Protein AF-A0A062I4R5-F1 (afdb_monomer_lite)

Structure (mmCIF, N/CA/C/O backbone):
data_AF-A0A062I4R5-F1
#
_entry.id   AF-A0A062I4R5-F1
#
loop_
_atom_site.group_PDB
_atom_site.id
_atom_site.type_symbol
_atom_site.label_atom_id
_atom_site.label_alt_id
_atom_site.label_comp_id
_atom_site.label_asym_id
_atom_site.label_entity_id
_atom_site.label_seq_id
_atom_site.pdbx_PDB_ins_code
_atom_site.Cartn_x
_atom_site.Cartn_y
_atom_site.Cartn_z
_atom_site.occupancy
_atom_site.B_iso_or_equiv
_atom_site.auth_seq_id
_atom_site.auth_comp_id
_atom_site.auth_asym_id
_atom_site.auth_atom_id
_atom_site.pdbx_PDB_model_num
ATOM 1 N N . MET A 1 1 ? 13.995 0.105 14.673 1.00 57.28 1 MET A N 1
ATOM 2 C CA . MET A 1 1 ? 13.337 1.389 14.348 1.00 57.28 1 MET A CA 1
ATOM 3 C C . MET A 1 1 ? 14.126 2.017 13.214 1.00 57.28 1 MET A C 1
ATOM 5 O O . MET A 1 1 ? 15.344 2.075 13.327 1.00 57.28 1 MET A O 1
ATOM 9 N N . ARG A 1 2 ? 13.494 2.359 12.087 1.00 64.50 2 ARG A N 1
ATOM 10 C CA . ARG A 1 2 ? 14.218 2.925 10.936 1.00 64.50 2 ARG A CA 1
ATOM 11 C C . ARG A 1 2 ? 14.492 4.407 11.200 1.00 64.50 2 ARG A C 1
ATOM 13 O O . ARG A 1 2 ? 13.559 5.130 11.530 1.00 64.50 2 ARG A O 1
ATOM 20 N N . SER A 1 3 ? 15.744 4.839 11.045 1.00 77.31 3 SER A N 1
ATOM 21 C CA . SER A 1 3 ? 16.198 6.217 11.309 1.00 77.31 3 SER A CA 1
ATOM 22 C C . SER A 1 3 ? 15.406 7.282 10.542 1.00 77.31 3 SER A C 1
ATOM 24 O O . SER A 1 3 ? 15.230 8.384 11.045 1.00 77.31 3 SER A O 1
ATOM 26 N N . GLN A 1 4 ? 14.866 6.921 9.375 1.00 81.75 4 GLN A N 1
ATOM 27 C CA . GLN A 1 4 ? 14.074 7.797 8.509 1.00 81.75 4 GLN A CA 1
ATOM 28 C C . GLN A 1 4 ? 12.823 8.373 9.196 1.00 81.75 4 GLN A C 1
ATOM 30 O O . GLN A 1 4 ? 12.563 9.562 9.081 1.00 81.75 4 GLN A O 1
ATOM 35 N N . TYR A 1 5 ? 12.087 7.571 9.974 1.00 82.25 5 TYR A N 1
ATOM 36 C CA . TYR A 1 5 ? 10.868 8.030 10.668 1.00 82.25 5 TYR A CA 1
ATOM 37 C C . TYR A 1 5 ? 11.162 8.768 11.984 1.00 82.25 5 TYR A C 1
ATOM 39 O O . TYR A 1 5 ? 10.260 9.316 12.612 1.00 82.25 5 TYR A O 1
ATOM 47 N N . CYS A 1 6 ? 12.425 8.774 12.417 1.00 83.00 6 CYS A N 1
ATOM 48 C CA . CYS A 1 6 ? 12.885 9.514 13.591 1.00 83.00 6 CYS A CA 1
ATOM 49 C C . CYS A 1 6 ? 13.604 10.819 13.218 1.00 83.00 6 CYS A C 1
ATOM 51 O O . CYS A 1 6 ? 14.080 11.508 14.122 1.00 83.00 6 CYS A O 1
ATOM 53 N N . SER A 1 7 ? 13.732 11.133 11.923 1.00 89.31 7 SER A N 1
ATOM 54 C CA . SER A 1 7 ? 14.452 12.314 11.456 1.00 89.31 7 SER A CA 1
ATOM 55 C C . SER A 1 7 ? 13.708 13.601 11.819 1.00 89.31 7 SER A C 1
ATOM 57 O O . SER A 1 7 ? 12.480 13.624 11.938 1.00 89.31 7 SER A O 1
ATOM 59 N N . HIS A 1 8 ? 14.462 14.689 11.989 1.00 89.81 8 HIS A N 1
ATOM 60 C CA . HIS A 1 8 ? 13.874 16.011 12.203 1.00 89.81 8 HIS A CA 1
ATOM 61 C C . HIS A 1 8 ? 13.023 16.448 11.010 1.00 89.81 8 HIS A C 1
ATOM 63 O O . HIS A 1 8 ? 11.930 16.960 11.206 1.00 89.81 8 HIS A O 1
ATOM 69 N N . GLU A 1 9 ? 13.474 16.164 9.788 1.00 92.00 9 GLU A N 1
ATOM 70 C CA . GLU A 1 9 ? 12.727 16.473 8.566 1.00 92.00 9 GLU A CA 1
ATOM 71 C C . GLU A 1 9 ? 11.333 15.832 8.567 1.00 92.00 9 GLU A C 1
ATOM 73 O O . GLU A 1 9 ? 10.344 16.509 8.300 1.00 92.00 9 GLU A O 1
ATOM 78 N N . TYR A 1 10 ? 11.231 14.551 8.938 1.00 91.19 10 TYR A N 1
ATOM 79 C CA . TYR A 1 10 ? 9.945 13.858 8.994 1.00 91.19 10 TYR A CA 1
ATOM 80 C C . TYR A 1 10 ? 9.029 14.426 10.086 1.00 91.19 10 TYR A C 1
ATOM 82 O O . TYR A 1 10 ? 7.840 14.627 9.847 1.00 91.19 10 TYR A O 1
ATOM 90 N N . ARG A 1 11 ? 9.574 14.739 11.271 1.00 90.00 11 ARG A N 1
ATOM 91 C CA . ARG A 1 11 ? 8.799 15.354 12.365 1.00 90.00 11 ARG A CA 1
ATOM 92 C C . ARG A 1 11 ? 8.268 16.735 11.994 1.00 90.00 11 ARG A C 1
ATOM 94 O O . ARG A 1 11 ? 7.098 16.998 12.241 1.00 90.00 11 ARG A O 1
ATOM 101 N N . ASN A 1 12 ? 9.081 17.558 11.334 1.00 93.50 12 ASN A N 1
ATOM 102 C CA . ASN A 1 12 ? 8.667 18.885 10.884 1.00 93.50 12 ASN A CA 1
ATOM 103 C C . ASN A 1 12 ? 7.483 18.805 9.907 1.00 93.50 12 ASN A C 1
ATOM 105 O O . ASN A 1 12 ? 6.561 19.610 9.992 1.00 93.50 12 ASN A O 1
ATOM 109 N N . ILE A 1 13 ? 7.474 17.812 9.008 1.00 94.25 13 ILE A N 1
ATOM 110 C CA . ILE A 1 13 ? 6.343 17.578 8.096 1.00 94.25 13 ILE A CA 1
ATOM 111 C C . ILE A 1 13 ? 5.086 17.199 8.887 1.00 94.25 13 ILE A C 1
ATOM 113 O O . ILE A 1 13 ? 4.015 17.736 8.621 1.00 94.25 13 ILE A O 1
ATOM 117 N N . LEU A 1 14 ? 5.195 16.297 9.866 1.00 94.44 14 LEU A N 1
ATOM 118 C CA . LEU A 1 14 ? 4.045 15.915 10.690 1.00 94.44 14 LEU A CA 1
ATOM 119 C C . LEU A 1 14 ? 3.466 17.119 11.444 1.00 94.44 14 LEU A C 1
ATOM 121 O O . LEU A 1 14 ? 2.257 17.329 11.405 1.00 94.44 14 LEU A O 1
ATOM 125 N N . GLU A 1 15 ? 4.323 17.937 12.057 1.00 93.19 15 GLU A N 1
ATOM 126 C CA . GLU A 1 15 ? 3.919 19.161 12.756 1.00 93.19 15 GLU A CA 1
ATOM 127 C C . GLU A 1 15 ? 3.247 20.165 11.811 1.00 93.19 15 GLU A C 1
ATOM 129 O O . GLU A 1 15 ? 2.189 20.698 12.144 1.00 93.19 15 GLU A O 1
ATOM 134 N N . GLN A 1 16 ? 3.796 20.364 10.606 1.00 96.12 16 GLN A N 1
ATOM 135 C CA . GLN A 1 16 ? 3.235 21.270 9.598 1.00 96.12 16 GLN A CA 1
ATOM 136 C C . GLN A 1 16 ? 1.790 20.914 9.219 1.00 96.12 16 GLN A C 1
ATOM 138 O O . GLN A 1 16 ? 0.981 21.811 8.986 1.00 96.12 16 GLN A O 1
ATOM 143 N N . TYR A 1 17 ? 1.461 19.622 9.149 1.00 95.56 17 TYR A N 1
ATOM 144 C CA . TYR A 1 17 ? 0.120 19.147 8.794 1.00 95.56 17 TYR A CA 1
ATOM 145 C C . TYR A 1 17 ? -0.744 18.776 10.011 1.00 95.56 17 TYR A C 1
ATOM 147 O O . TYR A 1 17 ? -1.862 18.294 9.840 1.00 95.56 17 TYR A O 1
ATOM 155 N N . GLY A 1 18 ? -0.255 18.996 11.238 1.00 93.88 18 GLY A N 1
ATOM 156 C CA . GLY A 1 18 ? -0.974 18.651 12.468 1.00 93.88 18 GLY A CA 1
ATOM 157 C C . GLY A 1 18 ? -1.144 17.144 12.694 1.00 93.88 18 GLY A C 1
ATOM 158 O O . GLY A 1 18 ? -2.048 16.725 13.418 1.00 93.88 18 GLY A O 1
ATOM 159 N N . PHE A 1 19 ? -0.303 16.312 12.077 1.00 93.56 19 PHE A N 1
ATOM 160 C CA . PHE A 1 19 ? -0.343 14.864 12.243 1.00 93.56 19 PHE A CA 1
ATOM 161 C C . PHE A 1 19 ? 0.402 14.419 13.500 1.00 93.56 19 PHE A C 1
ATOM 163 O O . PHE A 1 19 ? 1.518 14.852 13.785 1.00 93.56 19 PHE A O 1
ATOM 170 N N . GLN A 1 20 ? -0.183 13.466 14.223 1.00 88.94 20 GLN A N 1
ATOM 171 C CA . GLN A 1 20 ? 0.480 12.824 15.349 1.00 88.94 20 GLN A CA 1
ATOM 172 C C . GLN A 1 20 ? 1.321 11.639 14.864 1.00 88.94 20 GLN A C 1
ATOM 174 O O . GLN A 1 20 ? 0.797 10.639 14.373 1.00 88.94 20 GLN A O 1
ATOM 179 N N . GLY A 1 21 ? 2.639 11.723 15.043 1.00 83.88 21 GLY A N 1
ATOM 180 C CA . GLY A 1 21 ? 3.529 10.588 14.819 1.00 83.88 21 GLY A CA 1
ATOM 181 C C . GLY A 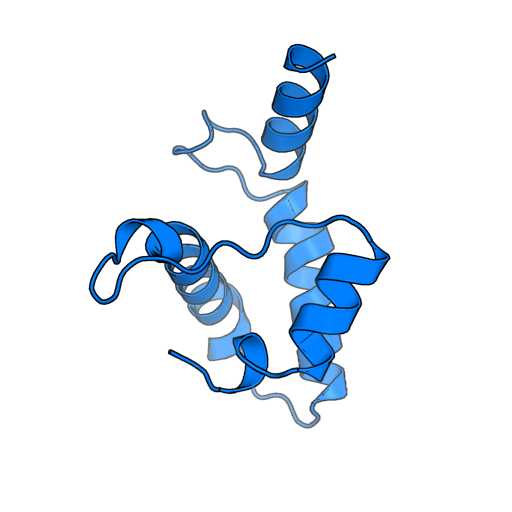1 21 ? 3.333 9.523 15.895 1.00 83.88 21 GLY A C 1
ATOM 182 O O . GLY A 1 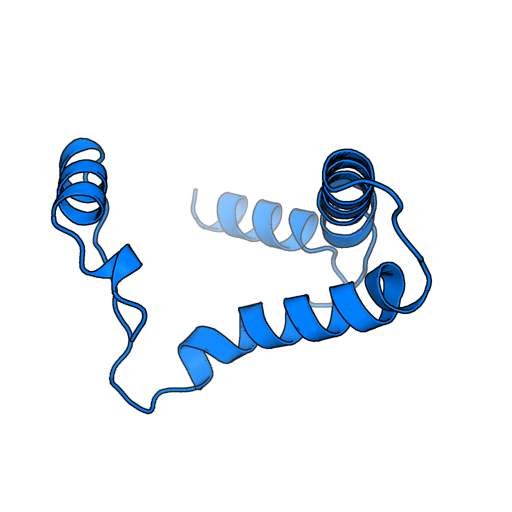21 ? 3.761 9.714 17.032 1.00 83.88 21 GLY A O 1
ATOM 183 N N . SER A 1 22 ? 2.719 8.395 15.543 1.00 82.94 22 SER A N 1
ATOM 184 C CA . SER A 1 22 ? 2.680 7.213 16.405 1.00 82.94 22 SER A CA 1
ATOM 185 C C . SER A 1 22 ? 3.808 6.265 16.019 1.00 82.94 22 SER A C 1
ATOM 187 O O . SER A 1 22 ? 3.889 5.811 14.878 1.00 82.94 22 SER A O 1
ATOM 189 N N . MET A 1 23 ? 4.694 5.980 16.969 1.00 77.19 23 MET A N 1
ATOM 190 C CA . MET A 1 23 ? 5.712 4.951 16.814 1.00 77.19 23 MET A CA 1
ATOM 191 C C . MET A 1 23 ? 5.421 3.836 17.813 1.00 77.19 23 MET A C 1
ATOM 193 O O . MET A 1 23 ? 5.501 4.054 19.024 1.00 77.19 23 MET A O 1
ATOM 197 N N . SER A 1 24 ? 5.106 2.649 17.300 1.00 71.38 24 SER A N 1
ATOM 198 C CA . SER A 1 24 ? 4.849 1.446 18.093 1.00 71.38 24 SER A CA 1
ATOM 199 C C . SER A 1 24 ? 5.966 1.169 19.094 1.00 71.38 24 SER A C 1
ATOM 201 O O . SER A 1 24 ? 7.149 1.442 18.841 1.00 71.38 24 SER A O 1
ATOM 203 N N . LYS A 1 25 ? 5.606 0.576 20.237 1.00 75.06 25 LYS A N 1
ATOM 204 C CA . LYS A 1 25 ? 6.601 0.118 21.211 1.00 75.06 25 LYS A CA 1
ATOM 205 C C . LYS A 1 25 ? 7.531 -0.901 20.557 1.00 75.06 25 LYS A C 1
ATOM 207 O O . LYS A 1 25 ? 7.138 -1.707 19.715 1.00 75.06 25 LYS A O 1
ATOM 212 N N . ARG A 1 26 ? 8.798 -0.894 20.973 1.00 70.25 26 ARG A N 1
ATOM 213 C CA . ARG A 1 26 ? 9.765 -1.896 20.518 1.00 70.25 26 ARG A CA 1
ATOM 214 C C . ARG A 1 26 ? 9.256 -3.291 20.898 1.00 70.25 26 ARG A C 1
ATOM 216 O O . ARG A 1 26 ? 9.100 -3.571 22.080 1.00 70.25 26 ARG A O 1
ATOM 223 N N . GLY A 1 27 ? 9.065 -4.150 19.899 1.00 69.44 27 GLY A N 1
ATOM 224 C CA . GLY A 1 27 ? 8.604 -5.527 20.089 1.00 69.44 27 GLY A CA 1
ATOM 225 C C . GLY A 1 27 ? 7.099 -5.736 19.914 1.00 69.44 27 GLY A C 1
ATOM 226 O O . GLY A 1 27 ? 6.662 -6.875 20.027 1.00 69.44 27 GLY A O 1
ATOM 227 N N . ASP A 1 28 ? 6.325 -4.692 19.602 1.00 78.62 28 ASP A N 1
ATOM 228 C CA . ASP A 1 28 ? 4.922 -4.856 19.217 1.00 78.62 28 ASP A CA 1
ATOM 229 C C . ASP A 1 28 ? 4.814 -5.156 17.715 1.00 78.62 28 ASP A C 1
ATOM 231 O O . ASP A 1 28 ? 5.028 -4.283 16.871 1.00 78.62 28 ASP A O 1
ATOM 235 N N . CYS A 1 29 ? 4.567 -6.421 17.371 1.00 79.38 29 CYS A N 1
ATOM 236 C CA . CYS A 1 29 ? 4.413 -6.848 15.982 1.00 79.38 29 CYS A CA 1
ATOM 237 C C . CYS A 1 29 ? 2.995 -6.628 15.446 1.00 79.38 29 CYS A C 1
ATOM 239 O O . CYS A 1 29 ? 2.822 -6.604 14.228 1.00 79.38 29 CYS A O 1
ATOM 241 N N . TYR A 1 30 ? 1.993 -6.445 16.313 1.00 81.56 30 TYR A N 1
ATOM 242 C CA . TYR A 1 30 ? 0.598 -6.354 15.883 1.00 81.56 30 TYR A CA 1
ATOM 243 C C . TYR A 1 30 ? 0.332 -5.083 15.085 1.00 81.56 30 TYR A C 1
ATOM 245 O O . TYR A 1 30 ? -0.384 -5.138 14.089 1.00 81.56 30 TYR A O 1
ATOM 253 N N . ASP A 1 31 ? 0.987 -3.979 15.445 1.00 84.75 31 ASP A N 1
ATOM 254 C CA . ASP A 1 31 ? 0.875 -2.717 14.711 1.00 84.75 31 ASP A CA 1
ATOM 255 C C . ASP A 1 31 ? 1.397 -2.827 13.268 1.00 84.75 31 ASP A C 1
ATOM 257 O O . ASP A 1 31 ? 0.862 -2.202 12.353 1.00 84.75 31 ASP A O 1
ATOM 261 N N . ASN A 1 32 ? 2.436 -3.640 13.039 1.00 85.38 32 ASN A N 1
ATOM 262 C CA . ASN A 1 32 ? 3.049 -3.803 11.717 1.00 85.38 32 ASN A CA 1
ATOM 263 C C . ASN A 1 32 ? 2.489 -5.003 10.932 1.00 85.38 32 ASN A C 1
ATOM 265 O O . ASN A 1 32 ? 2.650 -5.070 9.712 1.00 85.38 32 ASN A O 1
ATOM 269 N N . ALA A 1 33 ? 1.812 -5.941 11.598 1.00 88.88 33 ALA A N 1
ATOM 270 C CA . ALA A 1 33 ? 1.299 -7.163 10.984 1.00 88.88 33 ALA A CA 1
ATOM 271 C C . ALA A 1 33 ? 0.382 -6.918 9.763 1.00 88.88 33 ALA A C 1
ATOM 273 O O . ALA A 1 33 ? 0.548 -7.625 8.763 1.00 88.88 33 ALA A O 1
ATOM 274 N N . PRO A 1 34 ? -0.536 -5.924 9.752 1.00 89.00 34 PRO A N 1
ATOM 275 C CA . PRO A 1 34 ? -1.392 -5.675 8.592 1.00 89.00 34 PRO A CA 1
ATOM 276 C C . PRO A 1 34 ? -0.596 -5.299 7.340 1.00 89.00 34 PRO A C 1
ATOM 278 O O . PRO A 1 34 ? -0.824 -5.849 6.260 1.00 89.00 34 PRO A O 1
ATOM 281 N N . ILE A 1 35 ? 0.376 -4.391 7.482 1.00 91.88 35 ILE A N 1
ATOM 282 C CA . ILE A 1 35 ? 1.177 -3.946 6.343 1.00 91.88 35 ILE A CA 1
ATOM 283 C C . ILE A 1 35 ? 2.182 -5.025 5.912 1.00 91.88 35 ILE A C 1
ATOM 285 O O . ILE A 1 35 ? 2.415 -5.202 4.718 1.00 91.88 35 ILE A O 1
ATOM 289 N N . GLU A 1 36 ? 2.733 -5.811 6.842 1.00 93.25 36 GLU A N 1
ATOM 290 C CA . GLU A 1 36 ? 3.565 -6.976 6.505 1.00 93.25 36 GLU A CA 1
ATOM 291 C C . GLU A 1 36 ? 2.789 -8.032 5.713 1.00 93.25 36 GLU A C 1
ATOM 293 O O . GLU A 1 36 ? 3.302 -8.545 4.715 1.00 93.25 36 GLU A O 1
ATOM 298 N N . SER A 1 37 ? 1.542 -8.309 6.102 1.00 92.81 37 SER A N 1
ATOM 299 C CA . SER A 1 37 ? 0.660 -9.220 5.371 1.00 92.81 37 SER A CA 1
ATOM 300 C C . SER A 1 37 ? 0.431 -8.744 3.934 1.00 92.81 37 SER A C 1
ATOM 302 O O . SER A 1 37 ? 0.598 -9.521 2.990 1.00 92.81 37 SER A O 1
ATOM 304 N N . PHE A 1 38 ? 0.153 -7.449 3.752 1.00 94.81 38 PHE A N 1
ATOM 305 C CA . PHE A 1 38 ? 0.041 -6.843 2.426 1.00 94.81 38 PHE A CA 1
ATOM 306 C C . PHE A 1 38 ? 1.312 -7.042 1.585 1.00 94.81 38 PHE A C 1
ATOM 308 O O . PHE A 1 38 ? 1.225 -7.465 0.430 1.00 94.81 38 PHE A O 1
ATOM 315 N N . TRP A 1 39 ? 2.498 -6.793 2.150 1.00 95.56 39 TRP A N 1
ATOM 316 C CA . TRP A 1 39 ? 3.755 -6.978 1.418 1.00 95.56 39 TRP A CA 1
ATOM 317 C C . TRP A 1 39 ? 3.999 -8.432 1.019 1.00 95.56 39 TRP A C 1
ATOM 319 O O . TRP A 1 39 ? 4.538 -8.675 -0.061 1.00 95.56 39 TRP A O 1
ATOM 329 N N . GLY A 1 40 ? 3.611 -9.391 1.863 1.00 96.19 40 GLY A N 1
ATOM 330 C CA . GLY A 1 40 ? 3.656 -10.814 1.525 1.00 96.19 40 GLY A CA 1
ATOM 331 C C . GLY A 1 40 ? 2.787 -11.134 0.308 1.00 96.19 40 GLY A C 1
ATOM 332 O O . GLY A 1 40 ? 3.258 -11.762 -0.636 1.00 96.19 40 GLY A O 1
ATOM 333 N N . ILE A 1 41 ? 1.552 -10.627 0.292 1.00 95.75 41 ILE A N 1
ATOM 334 C CA . ILE A 1 41 ? 0.611 -10.789 -0.825 1.00 95.75 41 ILE A CA 1
ATOM 335 C C . ILE A 1 41 ? 1.170 -10.167 -2.111 1.00 95.75 41 ILE A C 1
ATOM 337 O O . ILE A 1 41 ? 1.263 -10.851 -3.124 1.00 95.75 41 ILE A O 1
ATOM 341 N N . LEU A 1 42 ? 1.590 -8.897 -2.073 1.00 97.06 42 LEU A N 1
ATOM 342 C CA . LEU A 1 42 ? 2.126 -8.191 -3.244 1.00 97.06 42 LEU A CA 1
ATOM 343 C C . LEU A 1 42 ? 3.320 -8.932 -3.856 1.00 97.06 42 LEU A C 1
ATOM 345 O O . LEU A 1 42 ? 3.431 -9.056 -5.075 1.00 97.06 42 LEU A O 1
ATOM 349 N N . LYS A 1 43 ? 4.238 -9.412 -3.014 1.00 95.62 43 LYS A N 1
ATOM 350 C CA . LYS A 1 43 ? 5.423 -10.115 -3.500 1.00 95.62 43 LYS A CA 1
ATOM 351 C C . LYS A 1 43 ? 5.065 -11.450 -4.132 1.00 95.62 43 LYS A C 1
ATOM 353 O O . LYS A 1 43 ? 5.552 -11.738 -5.220 1.00 95.62 43 LYS A O 1
ATOM 358 N N . ASN A 1 44 ? 4.197 -12.216 -3.475 1.00 97.00 44 ASN A N 1
ATOM 359 C CA . ASN A 1 44 ? 3.770 -13.523 -3.957 1.00 97.00 44 ASN A CA 1
ATOM 360 C C . ASN A 1 44 ? 2.945 -13.443 -5.239 1.00 97.00 44 ASN A C 1
ATOM 362 O O . ASN A 1 44 ? 3.083 -14.324 -6.067 1.00 97.00 44 ASN A O 1
ATOM 366 N N . GLU A 1 45 ? 2.107 -12.422 -5.410 1.00 95.56 45 GLU A N 1
ATOM 367 C CA . GLU A 1 45 ? 1.179 -12.345 -6.549 1.00 95.56 45 GLU A CA 1
ATOM 368 C C . GLU A 1 45 ? 1.710 -11.536 -7.729 1.00 95.56 45 GLU A C 1
ATOM 370 O O . GLU A 1 45 ? 1.225 -11.699 -8.846 1.00 95.56 45 GLU A O 1
ATOM 375 N N . LEU A 1 46 ? 2.703 -10.675 -7.502 1.00 95.44 46 LEU A N 1
ATOM 376 C CA . LEU A 1 46 ? 3.279 -9.831 -8.543 1.00 95.44 46 LEU A CA 1
ATOM 377 C C . LEU A 1 46 ? 4.797 -9.981 -8.596 1.00 95.44 46 LEU A C 1
ATOM 379 O O . LEU A 1 46 ? 5.339 -10.494 -9.566 1.00 95.44 46 LEU A O 1
ATOM 383 N N . VAL A 1 47 ? 5.508 -9.527 -7.563 1.00 94.00 47 VAL A N 1
ATOM 384 C CA . VAL A 1 47 ? 6.956 -9.266 -7.677 1.00 94.00 47 VAL A CA 1
ATOM 385 C C . VAL A 1 47 ? 7.765 -10.529 -7.987 1.00 94.00 47 VAL A C 1
ATOM 387 O O . VAL A 1 47 ? 8.714 -10.458 -8.756 1.00 94.00 47 VAL A O 1
ATOM 390 N N . HIS A 1 48 ? 7.395 -11.687 -7.439 1.00 94.94 48 HIS A N 1
ATOM 391 C CA . HIS A 1 48 ? 8.107 -12.946 -7.684 1.00 94.94 48 HIS A CA 1
ATOM 392 C C . HIS A 1 48 ? 7.881 -13.535 -9.085 1.00 94.94 48 HIS A C 1
ATOM 394 O O . HIS A 1 48 ? 8.608 -14.444 -9.480 1.00 94.94 48 HIS A O 1
ATOM 400 N N . HIS A 1 49 ? 6.913 -13.017 -9.843 1.00 93.69 49 HIS A N 1
ATOM 401 C CA . HIS A 1 49 ? 6.575 -13.502 -11.182 1.00 93.69 49 HIS A CA 1
ATOM 402 C C . HIS A 1 49 ? 7.164 -12.654 -12.315 1.00 93.69 49 HIS A C 1
ATOM 404 O O . HIS A 1 49 ? 7.032 -13.030 -13.478 1.00 93.69 49 HIS A O 1
ATOM 410 N N . TYR A 1 50 ? 7.827 -11.539 -11.995 1.00 93.06 50 TYR A N 1
ATOM 411 C CA . TYR A 1 50 ? 8.344 -10.594 -12.981 1.00 93.06 50 TYR A CA 1
ATOM 412 C C . TYR A 1 50 ? 9.825 -10.283 -12.750 1.00 93.06 50 TYR A C 1
ATOM 414 O O . TYR A 1 50 ? 10.261 -10.026 -11.630 1.00 93.06 50 TYR A O 1
ATOM 422 N N . ASN A 1 51 ? 10.591 -10.249 -13.843 1.00 94.69 51 ASN A N 1
ATOM 423 C CA . ASN A 1 51 ? 11.980 -9.792 -13.861 1.00 94.69 51 ASN A CA 1
ATOM 424 C C . ASN A 1 51 ? 12.049 -8.392 -14.483 1.00 94.69 51 ASN A C 1
ATOM 426 O O . ASN A 1 51 ? 12.266 -8.251 -15.689 1.00 94.69 51 ASN A O 1
ATOM 430 N N . TYR A 1 52 ? 11.848 -7.368 -13.655 1.00 96.06 52 TYR A N 1
ATOM 431 C CA . TYR A 1 52 ? 11.860 -5.969 -14.086 1.00 96.06 52 TYR A CA 1
ATOM 432 C C . TYR A 1 52 ? 13.241 -5.531 -14.575 1.00 96.06 52 TYR A C 1
ATOM 434 O O . TYR A 1 52 ? 14.249 -5.767 -13.907 1.00 96.06 52 TYR A O 1
ATOM 442 N N . GLN A 1 53 ? 13.276 -4.843 -15.714 1.00 96.00 53 GLN A N 1
ATOM 443 C CA . GLN A 1 53 ? 14.513 -4.311 -16.292 1.00 96.00 53 GLN A CA 1
ATOM 444 C C . GLN A 1 53 ? 14.840 -2.921 -15.746 1.00 96.00 53 GLN A C 1
ATOM 446 O O . GLN A 1 53 ? 16.003 -2.526 -15.675 1.00 96.00 53 GLN A O 1
ATOM 451 N N . THR A 1 54 ? 13.812 -2.171 -15.338 1.00 97.50 54 THR A N 1
ATOM 452 C CA . THR A 1 54 ? 13.962 -0.828 -14.771 1.00 97.50 54 THR A CA 1
ATOM 453 C C . THR A 1 54 ? 13.142 -0.662 -13.499 1.00 97.50 54 THR A C 1
ATOM 455 O O . THR A 1 54 ? 12.159 -1.363 -13.251 1.00 97.50 54 THR A O 1
ATOM 458 N N . ARG A 1 55 ? 13.531 0.310 -12.669 1.00 96.69 55 ARG A N 1
ATOM 459 C CA . ARG A 1 55 ? 12.776 0.642 -11.457 1.00 96.69 55 ARG A CA 1
ATOM 460 C C . ARG A 1 55 ? 11.418 1.260 -11.799 1.00 96.69 55 ARG A C 1
ATOM 462 O O . ARG A 1 55 ? 10.467 1.117 -11.039 1.00 96.69 55 ARG A O 1
ATOM 469 N N . GLU A 1 56 ? 11.339 1.962 -12.916 1.00 97.69 56 GLU A N 1
ATOM 470 C CA . GLU A 1 56 ? 10.167 2.676 -13.411 1.00 97.69 56 GLU A CA 1
ATOM 471 C C . GLU A 1 56 ? 9.085 1.691 -13.847 1.00 97.69 56 GLU A C 1
ATOM 473 O O . GLU A 1 56 ? 7.928 1.861 -13.472 1.00 97.69 56 GLU A O 1
ATOM 478 N N . GLU A 1 57 ? 9.483 0.614 -14.523 1.00 97.25 57 GLU A N 1
ATOM 479 C CA . GLU A 1 57 ? 8.620 -0.526 -14.838 1.00 97.25 57 GLU A CA 1
ATOM 480 C C . GLU A 1 57 ? 8.054 -1.161 -13.558 1.00 97.25 57 GLU A C 1
ATOM 482 O O . GLU A 1 57 ? 6.838 -1.255 -13.396 1.00 97.25 57 GLU A O 1
ATOM 487 N N . ALA A 1 58 ? 8.920 -1.479 -12.587 1.00 96.81 58 ALA A N 1
ATOM 488 C CA . ALA A 1 58 ? 8.488 -2.046 -11.309 1.00 96.81 58 ALA A CA 1
ATOM 489 C C . ALA A 1 58 ? 7.517 -1.120 -10.554 1.00 96.81 58 ALA A C 1
ATOM 491 O O . ALA A 1 58 ? 6.522 -1.577 -9.994 1.00 96.81 58 ALA A O 1
ATOM 492 N N . LYS A 1 59 ? 7.781 0.194 -10.539 1.00 97.62 59 LYS A N 1
ATOM 493 C CA . LYS A 1 59 ? 6.880 1.186 -9.930 1.00 97.62 59 LYS A CA 1
ATOM 494 C C . LYS A 1 59 ? 5.519 1.189 -10.621 1.00 97.62 59 LYS A C 1
ATOM 496 O O . LYS A 1 59 ? 4.509 1.187 -9.924 1.00 97.62 59 LYS A O 1
ATOM 501 N N . ALA A 1 60 ? 5.491 1.209 -11.954 1.00 97.50 60 ALA A N 1
ATOM 502 C CA . ALA A 1 60 ? 4.251 1.253 -12.720 1.00 97.50 60 ALA A CA 1
ATOM 503 C C . ALA A 1 60 ? 3.373 0.028 -12.430 1.00 97.50 60 ALA A C 1
ATOM 505 O O . ALA A 1 60 ? 2.188 0.187 -12.133 1.00 97.50 60 ALA A O 1
ATOM 506 N N . ASP A 1 61 ? 3.959 -1.170 -12.418 1.00 97.38 61 ASP A N 1
ATOM 507 C CA . ASP A 1 61 ? 3.220 -2.401 -12.137 1.00 97.38 61 ASP A CA 1
ATOM 508 C C . ASP A 1 61 ? 2.772 -2.506 -10.678 1.00 97.38 61 ASP A C 1
ATOM 510 O O . ASP A 1 61 ? 1.632 -2.892 -10.418 1.00 97.38 61 ASP A O 1
ATOM 514 N N . ILE A 1 62 ? 3.605 -2.090 -9.718 1.00 97.56 62 ILE A N 1
ATOM 515 C CA . ILE A 1 62 ? 3.210 -2.044 -8.303 1.00 97.56 62 ILE A CA 1
ATOM 516 C C . ILE A 1 62 ? 2.043 -1.071 -8.099 1.00 97.56 62 ILE A C 1
ATOM 518 O O . ILE A 1 62 ? 1.068 -1.429 -7.439 1.00 97.56 62 ILE A O 1
ATOM 522 N N . ILE A 1 63 ? 2.101 0.133 -8.681 1.00 97.75 63 ILE A N 1
ATOM 523 C CA . ILE A 1 63 ? 1.008 1.115 -8.599 1.00 97.75 63 ILE A CA 1
ATOM 524 C C . ILE A 1 63 ? -0.257 0.534 -9.228 1.00 97.75 63 ILE A C 1
ATOM 526 O O . ILE A 1 63 ? -1.316 0.543 -8.606 1.00 97.75 63 ILE A O 1
ATOM 530 N N . LYS A 1 64 ? -0.147 -0.029 -10.434 1.00 97.56 64 LYS A N 1
ATOM 531 C CA . LYS A 1 64 ? -1.272 -0.646 -11.140 1.00 97.56 64 LYS A CA 1
ATOM 532 C C . LYS A 1 64 ? -1.904 -1.770 -10.324 1.00 97.56 64 LYS A C 1
ATOM 534 O O . LYS A 1 64 ? -3.128 -1.862 -10.260 1.00 97.56 64 LYS A O 1
ATOM 539 N N . TYR A 1 65 ? -1.086 -2.613 -9.702 1.00 97.88 65 TYR A N 1
ATOM 540 C CA . TYR A 1 65 ? -1.555 -3.692 -8.847 1.00 97.88 65 TYR A CA 1
ATOM 541 C C . TYR A 1 65 ? -2.293 -3.156 -7.619 1.00 97.88 65 TYR A C 1
ATOM 543 O O . TYR A 1 65 ? -3.390 -3.626 -7.325 1.00 97.88 65 TYR A O 1
ATOM 551 N N . ILE A 1 66 ? -1.729 -2.168 -6.920 1.00 97.50 66 ILE A N 1
ATOM 552 C CA . ILE A 1 66 ? -2.340 -1.589 -5.716 1.00 97.50 66 ILE A CA 1
ATOM 553 C C . ILE A 1 66 ? -3.671 -0.929 -6.061 1.00 97.50 66 ILE A C 1
ATOM 555 O O . ILE A 1 66 ? -4.703 -1.288 -5.493 1.00 97.50 66 ILE A O 1
ATOM 559 N N . GLU A 1 67 ? -3.647 -0.015 -7.028 1.00 96.38 67 GLU A N 1
ATOM 560 C CA . GLU A 1 67 ? -4.804 0.789 -7.392 1.00 96.38 67 GLU A CA 1
ATOM 561 C C . GLU A 1 67 ? -5.869 -0.074 -8.057 1.00 96.38 67 GLU A C 1
ATOM 563 O O . GLU A 1 67 ? -6.971 -0.199 -7.542 1.00 96.38 67 GLU A O 1
ATOM 568 N N . LEU A 1 68 ? -5.569 -0.738 -9.171 1.00 96.38 68 LEU A N 1
ATOM 569 C CA . LEU A 1 68 ? -6.620 -1.337 -9.998 1.00 96.38 68 LEU A CA 1
ATOM 570 C C . LEU A 1 68 ? -7.073 -2.717 -9.523 1.00 96.38 68 LEU A C 1
ATOM 572 O O . LEU A 1 68 ? -8.190 -3.131 -9.844 1.00 96.38 68 LEU A O 1
ATOM 576 N N . PHE A 1 69 ? -6.222 -3.448 -8.801 1.00 96.94 69 PHE A N 1
ATOM 577 C CA . PHE A 1 69 ? -6.515 -4.818 -8.386 1.00 96.94 69 PHE A CA 1
ATOM 578 C C . PHE A 1 69 ? -6.708 -4.947 -6.877 1.00 96.94 69 PHE A C 1
ATOM 580 O O . PHE A 1 69 ? -7.797 -5.321 -6.439 1.00 96.94 69 PHE A O 1
ATOM 587 N N . TYR A 1 70 ? -5.692 -4.633 -6.074 1.00 97.12 70 TYR A N 1
ATOM 588 C CA . TYR A 1 70 ? -5.722 -4.878 -4.635 1.00 97.12 70 TYR A CA 1
ATOM 589 C C . TYR A 1 70 ? -6.827 -4.067 -3.950 1.00 97.12 70 TYR A C 1
ATOM 591 O O . TYR A 1 70 ? -7.663 -4.640 -3.260 1.00 97.12 70 TYR A O 1
ATOM 599 N N . ASN A 1 71 ? -6.886 -2.759 -4.196 1.00 96.44 71 ASN A N 1
ATOM 600 C CA . ASN A 1 71 ? -7.859 -1.881 -3.552 1.00 96.44 71 ASN A CA 1
ATOM 601 C C . ASN A 1 71 ? -9.275 -2.019 -4.138 1.00 96.44 71 ASN A C 1
ATOM 603 O O . ASN A 1 71 ? -10.255 -2.028 -3.391 1.00 96.44 71 ASN A O 1
ATOM 607 N N . HIS A 1 72 ? -9.390 -2.175 -5.463 1.00 96.06 72 HIS A N 1
ATOM 608 C CA . HIS A 1 72 ? -10.682 -2.141 -6.164 1.00 96.06 72 HIS A CA 1
ATOM 609 C C . HIS A 1 72 ? -11.334 -3.504 -6.425 1.00 96.06 72 HIS A C 1
ATOM 611 O O . HIS A 1 72 ? -12.544 -3.546 -6.635 1.00 96.06 72 HIS A O 1
ATOM 617 N N . ARG A 1 73 ? -10.581 -4.612 -6.467 1.00 96.19 73 ARG A N 1
ATOM 618 C CA . ARG A 1 73 ? -11.104 -5.915 -6.937 1.00 96.19 73 ARG A CA 1
ATOM 619 C C . ARG A 1 73 ? -10.873 -7.076 -5.978 1.00 96.19 73 ARG A C 1
ATOM 621 O O . ARG A 1 73 ? -11.649 -8.027 -5.989 1.00 96.19 73 ARG A O 1
ATOM 628 N N . ARG A 1 74 ? -9.819 -7.041 -5.163 1.00 95.38 74 ARG A N 1
ATOM 629 C CA . ARG A 1 74 ? -9.479 -8.148 -4.263 1.00 95.38 74 ARG A CA 1
ATOM 630 C C . ARG A 1 74 ? -10.456 -8.223 -3.093 1.00 95.38 74 ARG A C 1
ATOM 632 O O . ARG A 1 74 ? -10.405 -7.410 -2.177 1.00 95.38 74 ARG A O 1
ATOM 639 N N . ILE A 1 75 ? -11.288 -9.257 -3.087 1.00 95.75 75 ILE A N 1
ATOM 640 C CA . ILE A 1 75 ? -12.191 -9.565 -1.977 1.00 95.75 75 ILE A CA 1
ATOM 641 C C . ILE A 1 75 ? -11.427 -10.281 -0.864 1.00 95.75 75 ILE A C 1
ATOM 643 O O . ILE A 1 75 ? -10.713 -11.253 -1.115 1.00 95.75 75 ILE A O 1
ATOM 647 N N . GLN A 1 76 ? -11.592 -9.824 0.378 1.00 93.94 76 GLN A N 1
ATOM 648 C CA . GLN A 1 76 ? -10.916 -10.410 1.533 1.00 93.94 76 GLN A CA 1
ATOM 649 C C . GLN A 1 76 ? -11.925 -10.887 2.579 1.00 93.94 76 GLN A C 1
ATOM 651 O O . GLN A 1 76 ? -12.770 -10.125 3.046 1.00 93.94 76 GLN A O 1
ATOM 656 N N . LYS A 1 77 ? -11.802 -12.150 3.010 1.00 92.81 77 LYS A N 1
ATOM 657 C CA . LYS A 1 77 ? -12.642 -12.712 4.085 1.00 92.81 77 LYS A CA 1
ATOM 658 C C . LYS A 1 77 ? -12.529 -11.893 5.377 1.00 92.81 77 LYS A C 1
ATOM 660 O O . LYS A 1 77 ? -13.541 -11.643 6.020 1.00 92.81 77 LYS A O 1
ATOM 665 N N . GLY A 1 78 ? -11.319 -11.440 5.716 1.00 89.31 78 GLY A N 1
ATOM 666 C CA . GLY A 1 78 ? -11.066 -10.597 6.892 1.00 89.31 78 GLY A CA 1
ATOM 667 C C . GLY A 1 78 ? -11.759 -9.231 6.849 1.00 89.31 78 GLY A C 1
ATOM 668 O O . GLY A 1 78 ? -11.988 -8.646 7.898 1.00 89.31 78 GLY A O 1
ATOM 669 N N . LEU A 1 79 ? -12.156 -8.759 5.663 1.00 91.81 79 LEU A N 1
ATOM 670 C CA . LEU A 1 79 ? -12.910 -7.517 5.469 1.00 91.81 79 LEU A CA 1
ATOM 671 C C . LEU A 1 79 ? -14.421 -7.767 5.300 1.00 91.81 79 LEU A C 1
ATOM 673 O O . LEU A 1 79 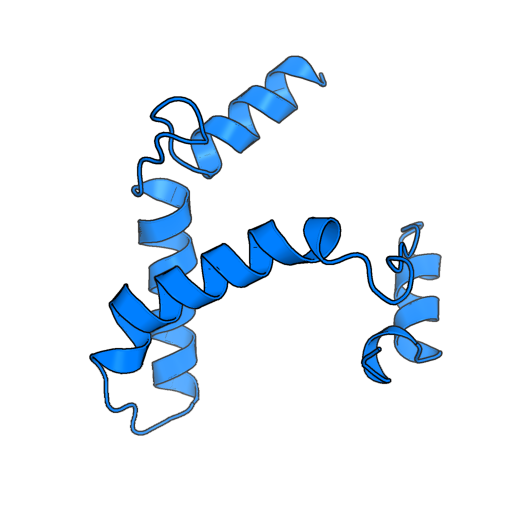? -15.138 -6.913 4.788 1.00 91.81 79 LEU A O 1
ATOM 677 N N . GLY A 1 80 ? -14.917 -8.952 5.673 1.00 94.19 80 GLY A N 1
ATOM 678 C CA . GLY A 1 80 ? -16.330 -9.304 5.511 1.00 94.19 80 GLY A CA 1
ATOM 679 C C . GLY A 1 80 ? -16.729 -9.544 4.055 1.00 94.19 80 GLY A C 1
ATOM 680 O O . GLY A 1 80 ? -17.822 -9.161 3.652 1.00 94.19 80 GLY A O 1
ATOM 681 N N . PHE A 1 81 ? -15.840 -10.163 3.268 1.00 95.44 81 PHE A N 1
ATOM 682 C CA . PHE A 1 81 ? -16.029 -10.397 1.829 1.00 95.44 81 PHE A CA 1
ATOM 683 C C . PHE A 1 81 ? -16.209 -9.104 1.018 1.00 95.44 81 PHE A C 1
ATOM 685 O O . PHE A 1 81 ? -16.939 -9.075 0.030 1.00 95.44 81 PHE A O 1
ATOM 692 N N . LYS A 1 82 ? -15.483 -8.054 1.407 1.00 96.00 82 LYS A N 1
ATOM 693 C CA . LYS A 1 82 ? -15.411 -6.770 0.701 1.00 96.00 82 LYS A CA 1
ATOM 694 C C . LYS A 1 82 ? -14.010 -6.512 0.161 1.00 96.00 82 LYS A C 1
ATOM 696 O O . LYS A 1 82 ? -13.041 -7.162 0.573 1.00 96.00 82 LYS A O 1
ATOM 701 N N . THR A 1 83 ? -13.910 -5.564 -0.764 1.00 96.88 83 THR A N 1
ATOM 702 C CA . THR A 1 83 ? -12.625 -4.994 -1.178 1.00 96.88 83 THR A CA 1
ATOM 703 C C . THR A 1 83 ? -12.128 -3.979 -0.144 1.00 96.88 83 THR A C 1
ATOM 705 O O . THR A 1 83 ? -12.937 -3.444 0.623 1.00 96.88 83 THR A O 1
ATOM 708 N N . PRO A 1 84 ? -10.817 -3.674 -0.106 1.00 96.19 84 PRO A N 1
ATOM 709 C CA . PRO A 1 84 ? -10.293 -2.614 0.751 1.00 96.19 84 PRO A CA 1
ATOM 710 C C . PRO A 1 84 ? -11.012 -1.275 0.564 1.00 96.19 84 PRO A C 1
ATOM 712 O O . PRO A 1 84 ? -11.357 -0.641 1.558 1.00 96.19 84 PRO A O 1
ATOM 715 N N . ASN A 1 85 ? -11.323 -0.885 -0.679 1.00 96.56 85 ASN A N 1
ATOM 716 C CA . ASN A 1 85 ? -12.036 0.368 -0.938 1.00 96.56 85 ASN A CA 1
ATOM 717 C C . ASN A 1 85 ? -13.474 0.343 -0.424 1.00 96.56 85 ASN A C 1
ATOM 719 O O . ASN A 1 85 ? -13.901 1.304 0.202 1.00 96.56 85 ASN A O 1
ATOM 723 N N . GLN A 1 86 ? -14.200 -0.763 -0.606 1.00 96.75 86 GLN A N 1
ATOM 724 C CA . GLN A 1 86 ? -15.550 -0.894 -0.051 1.00 96.75 86 GLN A CA 1
ATOM 725 C C . GLN A 1 86 ? -15.540 -0.790 1.478 1.00 96.75 86 GLN A C 1
ATOM 727 O O . GLN A 1 86 ? -16.382 -0.114 2.060 1.00 96.75 86 GLN A O 1
ATOM 732 N N . MET A 1 87 ? -14.566 -1.429 2.134 1.00 95.88 87 MET A N 1
ATOM 733 C CA . MET A 1 87 ? -14.424 -1.339 3.587 1.00 95.88 87 MET A CA 1
ATOM 734 C C . MET A 1 87 ? -14.102 0.098 4.028 1.00 95.88 87 MET A C 1
ATOM 736 O O . MET A 1 87 ? -14.718 0.598 4.965 1.00 95.88 87 MET A O 1
ATOM 740 N N . ALA A 1 88 ? -13.195 0.786 3.327 1.00 94.44 88 ALA A N 1
ATOM 741 C CA . ALA A 1 88 ? -12.865 2.182 3.606 1.00 94.44 88 ALA A CA 1
ATOM 742 C C . ALA A 1 88 ? -14.075 3.115 3.418 1.00 94.44 88 ALA A C 1
ATOM 744 O O . ALA A 1 88 ? -14.347 3.946 4.281 1.00 94.44 88 ALA A O 1
ATOM 745 N N . GLU A 1 89 ? -14.837 2.956 2.334 1.00 95.56 89 GLU A N 1
ATOM 746 C CA . GLU A 1 89 ? -16.066 3.720 2.100 1.00 95.56 89 GLU A CA 1
ATOM 747 C C . GLU A 1 89 ? -17.086 3.526 3.224 1.00 95.56 89 GLU A C 1
ATOM 749 O O . GLU A 1 89 ? -17.660 4.499 3.709 1.00 95.56 89 GLU A O 1
ATOM 754 N N . ASP A 1 90 ? -17.314 2.282 3.647 1.00 94.44 90 ASP A N 1
ATOM 755 C CA . ASP A 1 90 ? -18.248 1.978 4.729 1.00 94.44 90 ASP A CA 1
ATOM 756 C C . ASP A 1 90 ? -17.779 2.570 6.062 1.00 94.44 90 ASP A C 1
ATOM 758 O O . ASP A 1 90 ? -18.586 3.129 6.803 1.00 94.44 90 ASP A O 1
ATOM 762 N N . PHE A 1 91 ? -16.474 2.507 6.347 1.00 92.81 91 PHE A N 1
ATOM 763 C CA . PHE A 1 91 ? -15.882 3.124 7.531 1.00 92.81 91 PHE A CA 1
ATOM 764 C C . PHE A 1 91 ? -16.138 4.636 7.570 1.00 92.81 91 PHE A C 1
ATOM 766 O O . PHE A 1 91 ? -16.615 5.150 8.580 1.00 92.81 91 PHE A O 1
ATOM 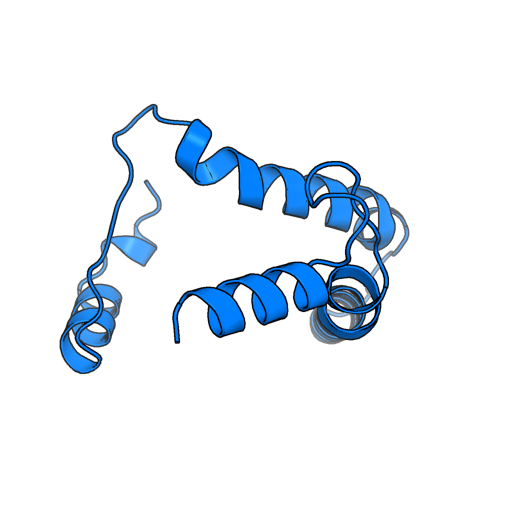773 N N . TYR A 1 92 ? -15.886 5.348 6.467 1.00 92.81 92 TYR A N 1
ATOM 774 C CA . TYR A 1 92 ? -16.096 6.797 6.420 1.00 92.81 92 TYR A CA 1
ATOM 775 C C . TYR A 1 92 ? -17.574 7.197 6.437 1.00 92.81 92 TYR A C 1
ATOM 777 O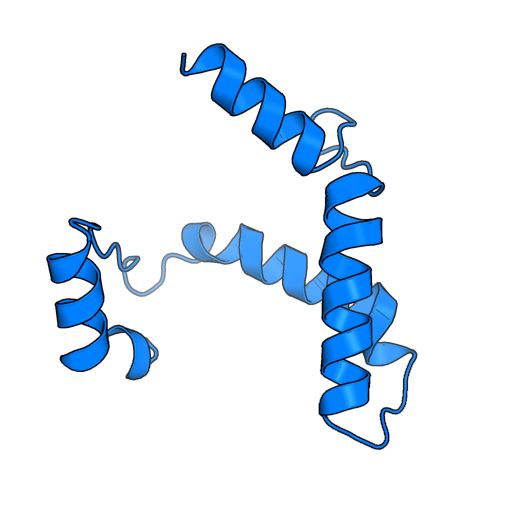 O . TYR A 1 92 ? -17.899 8.235 7.004 1.00 92.81 92 TYR A O 1
ATOM 785 N N . LYS A 1 93 ? -18.478 6.381 5.881 1.00 92.25 93 LYS A N 1
ATOM 786 C CA . LYS A 1 93 ? -19.931 6.612 5.991 1.00 92.25 93 LYS A CA 1
ATOM 787 C C . LYS A 1 93 ? -20.439 6.478 7.427 1.00 92.25 93 LYS A C 1
ATOM 789 O O . LYS A 1 93 ? -21.385 7.161 7.783 1.00 92.25 93 LYS A O 1
ATOM 794 N N . LEU A 1 94 ? -19.849 5.584 8.222 1.00 85.69 94 LEU A N 1
ATOM 795 C CA . LEU A 1 94 ? -20.215 5.375 9.629 1.00 85.69 94 LEU A CA 1
ATOM 796 C C . LEU A 1 94 ? -19.580 6.403 10.574 1.00 85.69 94 LEU A C 1
ATOM 798 O O . LEU A 1 94 ? -20.087 6.611 11.673 1.00 85.69 94 LEU A O 1
ATOM 802 N N . ALA A 1 95 ? -18.451 6.989 10.174 1.00 75.88 95 ALA A N 1
ATOM 803 C CA . ALA A 1 95 ? -17.736 8.007 10.939 1.00 75.88 95 ALA A CA 1
ATOM 804 C C . ALA A 1 95 ? -18.229 9.444 10.669 1.00 75.88 95 ALA A C 1
ATOM 806 O O . ALA A 1 95 ? -17.765 10.367 11.341 1.00 75.88 95 ALA A O 1
ATOM 807 N N . ALA A 1 96 ? -19.115 9.623 9.683 1.00 59.53 96 ALA A N 1
ATOM 808 C CA . ALA A 1 96 ? -19.793 10.875 9.346 1.00 59.53 96 ALA A CA 1
ATOM 809 C C . ALA A 1 96 ? -21.147 10.977 10.063 1.00 59.53 96 ALA A C 1
ATOM 811 O O . ALA A 1 96 ? -21.497 12.107 10.469 1.00 59.53 96 ALA A O 1
#

Secondary structure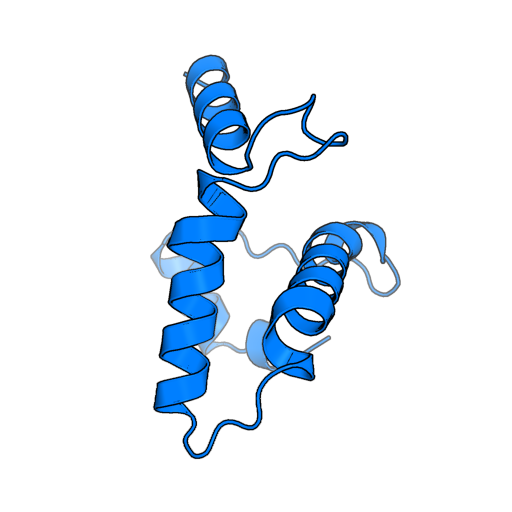 (DSSP, 8-state):
--GGGGSHHHHHHHHHTT-----PPTT--TTTHHHHHHHHHHHHHTGGG---SSHHHHHHHHHHIIIIIIITT--BGGGTSB-HHHHHHHHHHHH-

Radius of gyration: 16.78 Å; chains: 1; bounding box: 36×35×38 Å

pLDDT: mean 90.79, std 8.72, range [57.28, 97.88]

Foldseek 3Di:
DDVVCVDPVNVVVCVVVVHDDDDDDPPPCVVVVVVVVVVVVCCVPPVVVDDDPDPVVVVVVSCCCVPVPQQQPDQDVVLVRDGVVVSVVVVVVVVD

Organism: NCBI:txid1310697

Sequence (96 aa):
MRSQYCSHEYRNILEQYGFQGSMSKRGDCYDNAPIESFWGILKNELVHHYNYQTREEAKADIIKYIELFYNHRRIQKGLGFKTPNQMAEDFYKLAA

InterPro domains:
  IPR001584 Integrase, catalytic core [PF13333] (36-86)
  IPR001584 Integrase, catalytic core [PS50994] (1-92)
  IPR012337 Ribonuclease H-like superfamily [SSF53098] (3-88)
  IPR036397 Ribonuclease H superfamily [G3DSA:3.30.420.10] (2-93)
  IPR050900 Transposase IS3/IS150/IS904 [PTHR46889] (3-91)